Protein AF-A0A3L8DHF7-F1 (afdb_monomer_lite)

Foldseek 3Di:
DDDDDDDDDDDDDDDDDDDDDDDDDDDDDDDDPPPVVVQLLQWKWFQDPQRFTAIWGFPADDQFWTWTAHPPCLDPTDIDGLQGIWHFADDADLDDADAQAWWWFFDDPDPSDDTTTFIWGFHDDDDQWTWIWTPDDPDTDIDIGGSVRIGHDRPTGRDHPPSDDDDDDDDDPVPPPD

Sequence (178 aa):
MEKSRTIGAREIRSPELVQAPALQHACRKGGEPSHKSKMEDLTVEVCGENGAYYKAFVTDVYDDEVLVTFENDWQPESKFPFAQVRLPPKDGSKAEFQENQEIEVFSRSNEQEAWGWWKALIKMSKGGFQVVEYLGWEYTYTEIVASERLRAKNPNLPIDKNTFHKIEIEVPEELREL

pLDDT: mean 80.58, std 22.92, range [31.47, 98.31]

InterPro domains:
  IPR008395 Agenet-like domain [PF05641] (101-155)
  IPR040148 Fragile X messenger ribonucleoprotein 1 [PTHR10603] (39-177)
  IPR041560 FMR1, tudor domain [PF18336] (42-89)
  IPR041560 FMR1, tudor domain [PS51641] (42-88)
  IPR041560 FMR1, tudor domain [PS51641] (101-153)

Structure (mmCIF, N/CA/C/O backbone):
data_AF-A0A3L8DHF7-F1
#
_entry.id   AF-A0A3L8DHF7-F1
#
loop_
_atom_site.group_PDB
_atom_site.id
_atom_site.type_symbol
_atom_site.label_atom_id
_atom_site.label_alt_id
_atom_site.label_comp_id
_atom_site.label_asym_id
_atom_site.label_entity_id
_atom_site.label_seq_id
_atom_site.pdbx_PDB_ins_code
_atom_site.Cartn_x
_atom_site.Cartn_y
_atom_site.Cartn_z
_atom_site.occupancy
_atom_site.B_iso_or_equiv
_atom_site.auth_seq_id
_atom_site.auth_comp_id
_atom_site.auth_asym_id
_atom_site.auth_atom_id
_atom_site.pdbx_PDB_model_num
ATOM 1 N N . MET A 1 1 ? 80.208 -3.616 -6.608 1.00 43.22 1 MET A N 1
ATOM 2 C CA . MET A 1 1 ? 79.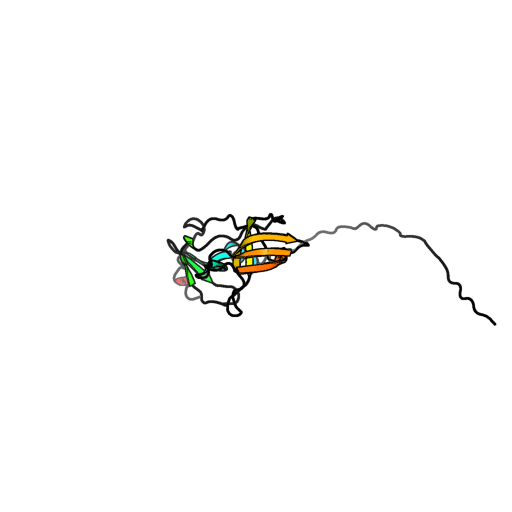053 -2.747 -6.293 1.00 43.22 1 MET A CA 1
ATOM 3 C C . MET A 1 1 ? 77.876 -3.282 -7.112 1.00 43.22 1 MET A C 1
ATOM 5 O O . MET A 1 1 ? 77.747 -2.911 -8.263 1.00 43.22 1 MET A O 1
ATOM 9 N N . GLU A 1 2 ? 77.234 -4.401 -6.757 1.00 31.47 2 GLU A N 1
ATOM 10 C CA . GLU A 1 2 ? 76.275 -4.615 -5.645 1.00 31.47 2 GLU A CA 1
ATOM 11 C C . GLU A 1 2 ? 75.106 -3.609 -5.722 1.00 31.47 2 GLU A C 1
ATOM 13 O O . GLU A 1 2 ? 75.354 -2.412 -5.683 1.00 31.47 2 GLU A O 1
ATOM 18 N N . LYS A 1 3 ? 73.824 -3.991 -5.848 1.00 39.00 3 LYS A N 1
ATOM 19 C CA . LYS A 1 3 ? 73.107 -5.087 -5.170 1.00 39.00 3 LYS A CA 1
ATOM 20 C C . LYS A 1 3 ? 71.949 -5.650 -6.022 1.00 39.00 3 LYS A C 1
ATOM 22 O O . LYS A 1 3 ? 71.061 -4.902 -6.416 1.00 39.00 3 LYS A O 1
ATOM 27 N N . SER A 1 4 ? 71.920 -6.973 -6.205 1.00 39.00 4 SER A N 1
ATOM 28 C CA . SER A 1 4 ? 70.694 -7.755 -6.451 1.00 39.00 4 SER A CA 1
ATOM 29 C C . SER A 1 4 ? 70.114 -8.176 -5.100 1.00 39.00 4 SER A C 1
ATOM 31 O O . SER A 1 4 ? 70.868 -8.578 -4.214 1.00 39.00 4 SER A O 1
ATOM 33 N N . ARG A 1 5 ? 68.793 -8.072 -4.918 1.00 42.12 5 ARG A N 1
ATOM 34 C CA . ARG A 1 5 ? 68.091 -8.555 -3.719 1.00 42.12 5 ARG A CA 1
ATOM 35 C C . ARG A 1 5 ? 67.304 -9.820 -4.052 1.00 42.12 5 ARG A C 1
ATOM 37 O O . ARG A 1 5 ? 66.362 -9.780 -4.833 1.00 42.12 5 ARG A O 1
ATOM 44 N N . THR A 1 6 ? 67.701 -10.905 -3.400 1.00 41.03 6 THR A N 1
ATOM 45 C CA . THR A 1 6 ? 67.020 -12.201 -3.305 1.00 41.03 6 THR A CA 1
ATOM 46 C C . THR A 1 6 ? 66.269 -12.269 -1.982 1.00 41.03 6 THR A C 1
ATOM 48 O O . THR A 1 6 ? 66.917 -12.054 -0.964 1.00 41.03 6 THR A O 1
ATOM 51 N N . ILE A 1 7 ? 64.981 -12.631 -1.975 1.00 42.41 7 ILE A N 1
ATOM 52 C CA . ILE A 1 7 ? 64.254 -13.301 -0.868 1.00 42.41 7 ILE A CA 1
ATOM 53 C C . ILE A 1 7 ? 63.001 -13.917 -1.531 1.00 42.41 7 ILE A C 1
ATOM 55 O O . ILE A 1 7 ? 62.314 -13.200 -2.244 1.00 42.41 7 ILE A O 1
ATOM 59 N N . GLY A 1 8 ? 62.614 -15.189 -1.459 1.00 34.03 8 GLY A N 1
ATOM 60 C CA . GLY A 1 8 ? 62.939 -16.311 -0.585 1.00 34.03 8 GLY A CA 1
ATOM 61 C C . GLY A 1 8 ? 61.610 -17.029 -0.311 1.00 34.03 8 GLY A C 1
ATOM 62 O O . GLY A 1 8 ? 60.833 -16.569 0.518 1.00 34.03 8 GLY A O 1
ATOM 63 N N . ALA A 1 9 ? 61.313 -18.094 -1.061 1.00 37.16 9 ALA A N 1
ATOM 64 C CA . ALA A 1 9 ? 60.113 -18.909 -0.884 1.00 37.16 9 ALA A CA 1
ATOM 65 C C . ALA A 1 9 ? 60.228 -19.770 0.382 1.00 37.16 9 ALA A C 1
ATOM 67 O O . ALA A 1 9 ? 61.270 -20.387 0.617 1.00 37.16 9 ALA A O 1
ATOM 68 N N . ARG A 1 10 ? 59.151 -19.859 1.169 1.00 36.19 10 ARG A N 1
ATOM 69 C CA . ARG A 1 10 ? 58.986 -20.932 2.152 1.00 36.19 10 ARG A CA 1
ATOM 70 C C . ARG A 1 10 ? 57.509 -21.248 2.358 1.00 36.19 10 ARG A C 1
ATOM 72 O O . ARG A 1 10 ? 56.739 -20.433 2.849 1.00 36.19 10 ARG A O 1
ATOM 79 N N . GLU A 1 11 ? 57.159 -22.449 1.936 1.00 36.19 11 GLU A N 1
ATOM 80 C CA . GLU A 1 11 ? 55.886 -23.117 2.153 1.00 36.19 11 GLU A CA 1
ATOM 81 C C . GLU A 1 11 ? 55.900 -23.841 3.517 1.00 36.19 11 GLU A C 1
ATOM 83 O O . GLU A 1 11 ? 56.975 -24.094 4.072 1.00 36.19 11 GLU A O 1
ATOM 88 N N . ILE A 1 12 ? 54.705 -24.253 3.961 1.00 31.52 12 ILE A N 1
ATOM 89 C CA . ILE A 1 12 ? 54.391 -25.485 4.714 1.00 31.52 12 ILE A CA 1
ATOM 90 C C . ILE A 1 12 ? 53.754 -25.310 6.122 1.00 31.52 12 ILE A C 1
ATOM 92 O O . ILE A 1 12 ? 54.384 -24.841 7.066 1.00 31.52 12 ILE A O 1
ATOM 96 N N . ARG A 1 13 ? 52.553 -25.924 6.212 1.00 32.66 13 ARG A N 1
ATOM 97 C CA . ARG A 1 13 ? 51.844 -26.614 7.326 1.00 32.66 13 ARG A CA 1
ATOM 98 C C . ARG A 1 13 ? 50.873 -25.860 8.249 1.00 32.66 13 ARG A C 1
ATOM 100 O O . ARG A 1 13 ? 51.257 -25.175 9.188 1.00 32.66 13 ARG A O 1
ATOM 107 N N . SER A 1 14 ? 49.595 -26.199 8.051 1.00 41.94 14 SER A N 1
ATOM 108 C CA . SER A 1 14 ? 48.547 -26.340 9.074 1.00 41.94 14 SER A CA 1
ATOM 109 C C . SER A 1 14 ? 48.916 -27.378 10.146 1.00 41.94 14 SER A C 1
ATOM 111 O O . SER A 1 14 ? 49.622 -28.343 9.832 1.00 41.94 14 SER A O 1
ATOM 113 N N . PRO A 1 15 ? 48.359 -27.249 11.364 1.00 38.88 15 PRO A N 1
ATOM 114 C CA . PRO A 1 15 ? 47.827 -28.433 12.044 1.00 38.88 15 PRO A CA 1
ATOM 115 C C . PRO A 1 15 ? 46.500 -28.215 12.811 1.00 38.88 15 PRO A C 1
ATOM 117 O O . PRO A 1 15 ? 46.275 -27.190 13.445 1.00 38.88 15 PRO A O 1
ATOM 120 N N . GLU A 1 16 ? 45.653 -29.241 12.687 1.00 34.69 16 GLU A N 1
ATOM 121 C CA . GLU A 1 16 ? 44.720 -29.880 13.638 1.00 34.69 16 GLU A CA 1
ATOM 122 C C . GLU A 1 16 ? 43.859 -29.095 14.654 1.00 34.69 16 GLU A C 1
ATOM 124 O O . GLU A 1 16 ? 44.313 -28.554 15.657 1.00 34.69 16 GLU A O 1
ATOM 129 N N . LEU A 1 17 ? 42.547 -29.200 14.405 1.00 36.47 17 LEU A N 1
ATOM 130 C CA . LEU A 1 17 ? 41.478 -29.716 15.277 1.00 36.47 17 LEU A CA 1
ATOM 131 C C . LEU A 1 17 ? 41.832 -30.007 16.755 1.00 36.47 17 LEU A C 1
ATOM 133 O O . LEU A 1 17 ? 42.556 -30.950 17.060 1.00 36.47 17 LEU A O 1
ATOM 137 N N . VAL A 1 18 ? 41.165 -29.307 17.679 1.00 37.84 18 VAL A N 1
ATOM 138 C CA . VAL A 1 18 ? 41.032 -29.730 19.083 1.00 37.84 18 VAL A CA 1
ATOM 139 C C . VAL A 1 18 ? 39.549 -29.731 19.463 1.00 37.84 18 VAL A C 1
ATOM 141 O O . VAL A 1 18 ? 38.850 -28.731 19.304 1.00 37.84 18 VAL A O 1
ATOM 144 N N . GLN A 1 19 ? 39.073 -30.892 19.919 1.00 33.19 19 GLN A N 1
ATOM 145 C CA . GLN A 1 19 ? 37.712 -31.147 20.395 1.00 33.19 19 GLN A CA 1
ATOM 146 C C . GLN A 1 19 ? 37.428 -30.493 21.760 1.00 33.19 19 GLN A C 1
ATOM 148 O O . GLN A 1 19 ? 38.315 -30.318 22.592 1.00 33.19 19 GLN A O 1
ATOM 153 N N . ALA A 1 20 ? 36.149 -30.185 21.979 1.00 34.19 20 ALA A N 1
ATOM 154 C CA . ALA A 1 20 ? 35.566 -29.648 23.208 1.00 34.19 20 ALA A CA 1
ATOM 155 C C . ALA A 1 20 ? 35.555 -30.642 24.389 1.00 34.19 20 ALA A C 1
ATOM 157 O O . ALA A 1 20 ? 35.602 -31.856 24.182 1.00 34.19 20 ALA A O 1
ATOM 158 N N . PRO A 1 21 ? 35.281 -30.140 25.607 1.00 33.38 21 PRO A N 1
ATOM 159 C CA . PRO A 1 21 ? 34.430 -30.845 26.555 1.00 33.38 21 PRO A CA 1
ATOM 160 C C . PRO A 1 21 ? 33.182 -30.032 26.930 1.00 33.38 21 PRO A C 1
ATOM 162 O O . PRO A 1 21 ? 33.216 -28.817 27.123 1.00 33.38 21 PRO A O 1
ATOM 165 N N . ALA A 1 22 ? 32.065 -30.747 27.046 1.00 40.28 22 ALA A N 1
ATOM 166 C CA . ALA A 1 22 ? 30.801 -30.258 27.573 1.00 40.28 22 ALA A CA 1
ATOM 167 C C . ALA A 1 22 ? 30.844 -30.160 29.105 1.00 40.28 22 ALA A C 1
ATOM 169 O O . ALA A 1 22 ? 31.311 -31.089 29.758 1.00 40.28 22 ALA A O 1
ATOM 170 N N . LEU A 1 23 ? 30.250 -29.105 29.672 1.00 37.75 23 LEU A N 1
ATOM 171 C CA . LEU A 1 23 ? 29.698 -29.121 31.029 1.00 37.75 23 LEU A CA 1
ATOM 172 C C . LEU A 1 23 ? 28.399 -28.305 31.064 1.00 37.75 23 LEU A C 1
ATOM 174 O O . LEU A 1 23 ? 28.372 -27.109 30.785 1.00 37.75 23 LEU A O 1
ATOM 178 N N . GLN A 1 24 ? 27.314 -29.012 31.376 1.00 38.75 24 GLN A N 1
ATOM 179 C CA . GLN A 1 24 ? 25.986 -28.489 31.678 1.00 38.75 24 GLN A CA 1
ATOM 180 C C . GLN A 1 24 ? 25.929 -27.961 33.119 1.00 38.75 24 GLN A C 1
ATOM 182 O O . GLN A 1 24 ? 26.544 -28.562 33.999 1.00 38.75 24 GLN A O 1
ATOM 187 N N . HIS A 1 25 ? 25.136 -26.904 33.330 1.00 36.81 25 HIS A N 1
ATOM 188 C CA . HIS A 1 25 ? 24.109 -26.676 34.375 1.00 36.81 25 HIS A CA 1
ATOM 189 C C . HIS A 1 25 ? 23.948 -25.151 34.544 1.00 36.81 25 HIS A C 1
ATOM 191 O O . HIS A 1 25 ? 24.845 -24.464 35.007 1.00 36.81 25 HIS A O 1
ATOM 197 N N . ALA A 1 26 ? 22.933 -24.552 33.919 1.00 38.19 26 ALA A N 1
ATOM 198 C CA . ALA A 1 26 ? 21.583 -24.353 34.460 1.00 38.19 26 ALA A CA 1
ATOM 199 C C . ALA A 1 26 ? 21.463 -23.080 35.319 1.00 38.19 26 ALA A C 1
ATOM 201 O O . ALA A 1 26 ? 21.865 -23.072 36.473 1.00 38.19 26 ALA A O 1
ATOM 202 N N . CYS A 1 27 ? 20.798 -22.051 34.781 1.00 34.59 27 CYS A N 1
ATOM 203 C CA . CYS A 1 27 ? 19.647 -21.437 35.448 1.00 34.59 27 CYS A CA 1
ATOM 204 C C . CYS A 1 27 ? 18.853 -20.577 34.448 1.00 34.59 27 CYS A C 1
ATOM 206 O O . CYS A 1 27 ? 19.392 -19.668 33.823 1.00 34.59 27 CYS A O 1
ATOM 208 N N . ARG A 1 28 ? 17.562 -20.892 34.280 1.00 48.41 28 ARG A N 1
ATOM 209 C CA . ARG A 1 28 ? 16.570 -20.053 33.586 1.00 48.41 28 ARG A CA 1
ATOM 210 C C . ARG A 1 28 ? 16.413 -18.729 34.337 1.00 48.41 28 ARG A C 1
ATOM 212 O O . ARG A 1 28 ? 16.387 -18.782 35.559 1.00 48.41 28 ARG A O 1
ATOM 219 N N . LYS A 1 29 ? 16.123 -17.626 33.637 1.00 38.53 29 LYS A N 1
ATOM 220 C CA . LYS A 1 29 ? 14.887 -16.816 33.774 1.00 38.53 29 LYS A CA 1
ATOM 221 C C . LYS A 1 29 ? 14.886 -15.677 32.742 1.00 38.53 29 LYS A C 1
ATOM 223 O O . LYS A 1 29 ? 15.917 -15.063 32.519 1.00 38.53 29 LYS A O 1
ATOM 228 N N . GLY A 1 30 ? 13.707 -15.396 32.181 1.00 33.69 30 GLY A N 1
ATOM 229 C CA . GLY A 1 30 ? 13.422 -14.166 31.436 1.00 33.69 30 GLY A CA 1
ATOM 230 C C . GLY A 1 30 ? 13.359 -14.327 29.921 1.00 33.69 30 GLY A C 1
ATOM 231 O O . GLY A 1 30 ? 14.175 -13.756 29.213 1.00 33.69 30 GLY A O 1
ATOM 232 N N . GLY A 1 31 ? 12.389 -15.089 29.411 1.00 40.12 31 GLY A N 1
ATOM 233 C CA . GLY A 1 31 ? 11.904 -14.820 28.060 1.00 40.12 31 GLY A CA 1
ATOM 234 C C . GLY A 1 31 ? 11.018 -13.583 28.137 1.00 40.12 31 GLY A C 1
ATOM 235 O O . GLY A 1 31 ? 9.897 -13.682 28.630 1.00 40.12 31 GLY A O 1
ATOM 236 N N . GLU A 1 32 ? 11.524 -12.427 27.716 1.00 39.38 32 GLU A N 1
ATOM 237 C CA . GLU A 1 32 ? 10.642 -11.325 27.336 1.00 39.38 32 GLU A CA 1
ATOM 238 C C . GLU A 1 32 ? 9.784 -11.809 26.157 1.00 39.38 32 GLU A C 1
ATOM 240 O O . GLU A 1 32 ? 10.331 -12.363 25.194 1.00 39.38 32 GLU A O 1
ATOM 245 N N . PRO A 1 33 ? 8.450 -11.640 26.186 1.00 44.00 33 PRO A N 1
ATOM 246 C CA . PRO A 1 33 ? 7.675 -11.769 24.972 1.00 44.00 33 PRO A CA 1
ATOM 247 C C . PRO A 1 33 ? 8.126 -10.634 24.056 1.00 44.00 33 PRO A C 1
ATOM 249 O O . PRO A 1 33 ? 7.902 -9.459 24.336 1.00 44.00 33 PRO A O 1
ATOM 252 N N . SER A 1 34 ? 8.816 -11.001 22.983 1.00 43.81 34 SER A N 1
ATOM 253 C CA . SER A 1 34 ? 9.251 -10.097 21.927 1.00 43.81 34 SER A CA 1
ATOM 254 C C . SER A 1 34 ? 8.061 -9.265 21.433 1.00 43.81 34 SER A C 1
ATOM 256 O O . SER A 1 34 ? 7.226 -9.761 20.675 1.00 43.81 34 SER A O 1
ATOM 258 N N . HIS A 1 35 ? 7.989 -7.993 21.839 1.00 43.69 35 HIS A N 1
ATOM 259 C CA . HIS A 1 35 ? 7.010 -7.019 21.337 1.00 43.69 35 HIS A CA 1
ATOM 260 C C . HIS A 1 35 ? 7.053 -6.874 19.801 1.00 43.69 35 HIS A C 1
ATOM 262 O O . HIS A 1 35 ? 6.080 -6.410 19.216 1.00 43.69 35 HIS A O 1
ATOM 268 N N . LYS A 1 36 ? 8.131 -7.329 19.138 1.00 42.81 36 LYS A N 1
ATOM 269 C CA . LYS A 1 36 ? 8.218 -7.410 17.671 1.00 42.81 36 LYS A CA 1
ATOM 270 C C . LYS A 1 36 ? 7.231 -8.410 17.061 1.00 42.81 36 LYS A C 1
ATOM 272 O O . LYS A 1 36 ? 6.654 -8.105 16.029 1.00 42.81 36 LYS A O 1
ATOM 277 N N . SER A 1 37 ? 6.983 -9.548 17.717 1.00 50.72 37 SER A N 1
ATOM 278 C CA . SER A 1 37 ? 6.121 -10.607 17.155 1.00 50.72 37 SER A CA 1
ATOM 279 C C . SER A 1 37 ? 4.653 -10.188 17.016 1.00 50.72 37 SER A C 1
ATOM 281 O O . SER A 1 37 ? 4.004 -10.555 16.049 1.00 50.72 37 SER A O 1
ATOM 283 N N . LYS A 1 38 ? 4.137 -9.354 17.931 1.00 53.56 38 LYS A N 1
ATOM 284 C CA . LYS A 1 38 ? 2.726 -8.929 17.906 1.00 53.56 38 LYS A CA 1
ATOM 285 C C . LYS A 1 38 ? 2.401 -7.888 16.831 1.00 53.56 38 LYS A C 1
ATOM 287 O O . LYS A 1 38 ? 1.268 -7.843 16.374 1.00 53.56 38 LYS A O 1
ATOM 292 N N . MET A 1 39 ? 3.355 -7.030 16.464 1.00 60.66 39 MET A N 1
ATOM 293 C CA . MET A 1 39 ? 3.125 -5.989 15.448 1.00 60.66 39 MET A CA 1
ATOM 294 C C . MET A 1 39 ? 3.222 -6.534 14.021 1.00 60.66 39 MET A C 1
ATOM 296 O O . MET A 1 39 ? 2.531 -6.048 13.128 1.00 60.66 39 MET A O 1
ATOM 300 N N . GLU A 1 40 ? 4.051 -7.557 13.802 1.00 67.50 40 GLU A N 1
ATOM 301 C CA . GLU A 1 40 ? 4.143 -8.236 12.504 1.00 67.50 40 GLU A CA 1
ATOM 302 C C . GLU A 1 40 ? 2.808 -8.912 12.144 1.00 67.50 40 GLU A C 1
ATOM 304 O O . GLU A 1 40 ? 2.336 -8.758 11.019 1.00 67.50 40 GLU A O 1
ATOM 309 N N . ASP A 1 41 ? 2.138 -9.530 13.123 1.00 78.44 41 ASP A N 1
ATOM 310 C CA . ASP A 1 41 ? 0.834 -10.191 12.949 1.00 78.44 41 ASP A CA 1
ATOM 311 C C . ASP A 1 41 ? -0.326 -9.227 12.617 1.00 78.44 41 ASP A C 1
ATOM 313 O O . ASP A 1 41 ? -1.358 -9.657 12.102 1.00 78.44 41 ASP A O 1
ATOM 317 N N . LEU A 1 42 ? -0.169 -7.925 12.885 1.00 92.31 42 LEU A N 1
ATOM 318 C CA . LEU A 1 42 ? -1.178 -6.884 12.619 1.00 92.31 42 LEU A CA 1
ATOM 319 C C . LEU A 1 42 ? -0.798 -5.962 11.451 1.00 92.31 42 LEU A C 1
ATOM 321 O O . LEU A 1 42 ? -1.447 -4.937 11.227 1.00 92.31 42 LEU A O 1
ATOM 325 N N . THR A 1 43 ? 0.257 -6.303 10.709 1.00 95.62 43 THR A N 1
ATOM 326 C CA . THR A 1 43 ? 0.688 -5.526 9.545 1.00 95.62 43 THR A CA 1
ATOM 327 C C . THR A 1 43 ? -0.264 -5.749 8.371 1.00 95.62 43 THR A C 1
ATOM 329 O O . THR A 1 43 ? -0.546 -6.883 7.979 1.00 95.62 43 THR A O 1
ATOM 332 N N . VAL A 1 44 ? -0.708 -4.655 7.759 1.00 97.44 44 VAL A N 1
ATOM 333 C CA . VAL A 1 44 ? -1.571 -4.642 6.574 1.00 97.44 44 VAL A CA 1
ATOM 334 C C . VAL A 1 44 ? -1.029 -3.691 5.510 1.00 97.44 44 VAL A C 1
ATOM 336 O O . VAL A 1 44 ? -0.158 -2.857 5.759 1.00 97.44 44 VAL A O 1
ATOM 339 N N . GLU A 1 45 ? -1.556 -3.825 4.301 1.00 98.06 45 GLU A N 1
ATOM 340 C CA . GLU A 1 45 ? -1.369 -2.886 3.205 1.00 98.06 45 GLU A CA 1
ATOM 341 C C . GLU A 1 45 ? -2.697 -2.215 2.867 1.00 98.06 45 GLU A C 1
ATOM 343 O O . GLU A 1 45 ? -3.689 -2.895 2.597 1.00 98.06 45 GLU A O 1
ATOM 348 N N . VAL A 1 46 ? -2.703 -0.887 2.840 1.00 97.94 46 VAL A N 1
ATOM 349 C CA . VAL A 1 46 ? -3.904 -0.075 2.642 1.00 97.94 46 VAL A CA 1
ATOM 350 C C . VAL A 1 46 ? -3.819 0.683 1.328 1.00 97.94 46 VAL A C 1
ATOM 352 O O . VAL A 1 46 ? -2.826 1.359 1.068 1.00 97.94 46 VAL A O 1
ATOM 355 N N . CYS A 1 47 ? -4.853 0.570 0.498 1.00 97.25 47 CYS A N 1
ATOM 356 C CA . CYS A 1 47 ? -4.966 1.296 -0.761 1.00 97.25 47 CYS A CA 1
ATOM 357 C C . CYS A 1 47 ? -5.340 2.758 -0.493 1.00 97.25 47 CYS A C 1
ATOM 359 O O . CYS A 1 47 ? -6.472 3.044 -0.107 1.00 97.25 47 CYS A O 1
ATOM 361 N N . GLY A 1 48 ? -4.406 3.678 -0.728 1.00 93.88 48 GLY A N 1
ATOM 362 C CA . GLY A 1 48 ? -4.688 5.109 -0.695 1.00 93.88 48 GLY A CA 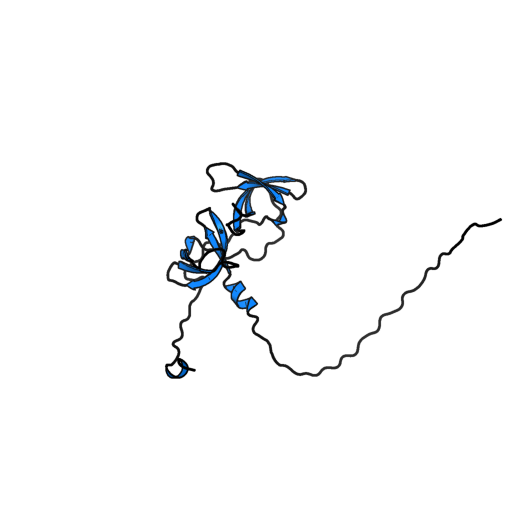1
ATOM 363 C C . GLY A 1 48 ? -5.512 5.572 -1.897 1.00 93.88 48 GLY A C 1
ATOM 364 O O . GLY A 1 48 ? -5.677 4.851 -2.885 1.00 93.88 48 GLY A O 1
ATOM 365 N N . GLU A 1 49 ? -5.986 6.816 -1.837 1.00 91.38 49 GLU A N 1
ATOM 366 C CA . GLU A 1 49 ? -6.772 7.450 -2.909 1.00 91.38 49 GLU A CA 1
ATOM 367 C C . GLU A 1 49 ? -6.008 7.534 -4.239 1.00 91.38 49 GLU A C 1
ATOM 369 O O . GLU A 1 49 ? -6.603 7.469 -5.311 1.00 91.38 49 GLU A O 1
ATOM 374 N N . ASN A 1 50 ? -4.676 7.622 -4.174 1.00 90.88 50 ASN A N 1
ATOM 375 C CA . ASN A 1 50 ? -3.795 7.649 -5.339 1.00 90.88 50 ASN A CA 1
ATOM 376 C C . ASN A 1 50 ? -3.515 6.254 -5.943 1.00 90.88 50 ASN A C 1
ATOM 378 O O . ASN A 1 50 ? -2.776 6.140 -6.920 1.00 90.88 50 ASN A O 1
ATOM 382 N N . GLY A 1 51 ? -4.095 5.191 -5.375 1.00 92.81 51 GLY A N 1
ATOM 383 C CA . GLY A 1 51 ? -3.971 3.812 -5.855 1.00 92.81 51 GLY A CA 1
ATOM 384 C C . GLY A 1 51 ? -2.717 3.066 -5.387 1.00 92.81 51 GLY A C 1
ATOM 385 O O . GLY A 1 51 ? -2.553 1.891 -5.729 1.00 92.81 51 GLY A O 1
ATOM 386 N N . ALA A 1 52 ? -1.844 3.709 -4.608 1.00 95.50 52 ALA A N 1
ATOM 387 C CA . ALA A 1 52 ? -0.703 3.056 -3.981 1.00 95.50 52 ALA A CA 1
ATOM 388 C C . ALA A 1 52 ? -1.124 2.294 -2.721 1.00 95.50 52 ALA A C 1
ATOM 390 O O . ALA A 1 52 ? -2.027 2.712 -1.995 1.00 95.50 52 ALA A O 1
ATOM 391 N N . TYR A 1 53 ? -0.438 1.188 -2.439 1.00 97.44 53 TYR A N 1
ATOM 392 C CA . TYR A 1 53 ? -0.627 0.428 -1.208 1.00 97.44 53 TYR A CA 1
ATOM 393 C C . TYR A 1 53 ? 0.450 0.789 -0.185 1.00 97.44 53 TYR A C 1
ATOM 395 O O . TYR A 1 53 ? 1.639 0.566 -0.429 1.00 97.44 53 TYR A O 1
ATOM 403 N N . TYR A 1 54 ? 0.034 1.302 0.968 1.00 97.25 54 TYR A N 1
ATOM 404 C CA . TYR A 1 54 ? 0.920 1.710 2.056 1.00 97.25 54 TYR A CA 1
ATOM 405 C C . TYR A 1 54 ? 0.921 0.691 3.179 1.00 97.25 54 TYR A C 1
ATOM 407 O O . TYR A 1 54 ? -0.120 0.132 3.522 1.00 97.25 54 TYR A O 1
ATOM 415 N N . LYS A 1 55 ? 2.092 0.473 3.776 1.00 96.94 55 LYS A N 1
ATOM 416 C CA . LYS A 1 55 ? 2.210 -0.335 4.985 1.00 96.94 55 LYS A CA 1
ATOM 417 C C . LYS A 1 55 ? 1.561 0.401 6.158 1.00 96.94 55 LYS A C 1
ATOM 419 O O . LYS A 1 55 ? 1.849 1.576 6.385 1.00 96.94 55 LYS A O 1
ATOM 424 N N . ALA A 1 56 ? 0.722 -0.308 6.900 1.00 97.31 56 ALA A N 1
ATOM 425 C CA . ALA A 1 56 ? 0.053 0.192 8.092 1.00 97.31 56 ALA A CA 1
ATOM 426 C C . ALA A 1 56 ? -0.104 -0.929 9.132 1.00 97.31 56 ALA A C 1
ATOM 428 O O . ALA A 1 56 ? 0.111 -2.107 8.828 1.00 97.31 56 ALA A O 1
ATOM 429 N N . PHE A 1 57 ? -0.485 -0.566 10.354 1.00 96.94 57 PHE A N 1
ATOM 430 C CA . PHE A 1 57 ? -0.730 -1.503 11.451 1.00 96.94 57 PHE A CA 1
ATOM 431 C C . PHE A 1 57 ? -2.149 -1.334 11.968 1.00 96.94 57 PHE A C 1
ATOM 433 O O . PHE A 1 57 ? -2.567 -0.213 12.253 1.00 96.94 57 PHE A O 1
ATOM 440 N N . VAL A 1 58 ? -2.880 -2.439 12.102 1.00 96.88 58 VAL A N 1
ATOM 441 C CA . VAL A 1 58 ? -4.243 -2.420 12.645 1.00 96.88 58 VAL A CA 1
ATOM 442 C C . VAL A 1 58 ? -4.203 -2.110 14.141 1.00 96.88 58 VAL A C 1
ATOM 444 O O . VAL A 1 58 ? -3.528 -2.806 14.901 1.00 96.88 58 VAL A O 1
ATOM 447 N N . THR A 1 59 ? -4.941 -1.084 14.560 1.00 95.38 59 THR A N 1
ATOM 448 C CA . THR A 1 59 ? -5.083 -0.674 15.968 1.00 95.38 59 THR A CA 1
ATOM 449 C C . THR A 1 59 ? -6.459 -0.993 16.544 1.00 95.38 59 THR A C 1
ATOM 451 O O . THR A 1 59 ? -6.563 -1.265 17.739 1.00 95.38 59 THR A O 1
ATOM 454 N N . ASP A 1 60 ? -7.501 -1.033 15.711 1.00 95.25 60 ASP A N 1
ATOM 455 C CA . ASP A 1 60 ? -8.857 -1.428 16.104 1.00 95.25 60 ASP A CA 1
ATOM 456 C C . ASP A 1 60 ? -9.617 -2.052 14.921 1.00 95.25 60 ASP A C 1
ATOM 458 O O . ASP A 1 60 ? -9.264 -1.852 13.755 1.00 95.25 60 ASP A O 1
ATOM 462 N N . VAL A 1 61 ? -10.665 -2.819 15.218 1.00 95.25 61 VAL A N 1
ATOM 463 C CA . VAL A 1 61 ? -11.477 -3.546 14.228 1.00 95.25 61 VAL A CA 1
ATOM 464 C C . VAL A 1 61 ? -12.954 -3.252 14.468 1.00 95.25 61 VAL A C 1
ATOM 466 O O . VAL A 1 61 ? -13.429 -3.342 15.602 1.00 95.25 61 VAL A O 1
ATOM 469 N N . TYR A 1 62 ? -13.673 -2.936 13.393 1.00 94.19 62 TYR A N 1
ATOM 470 C CA . TYR A 1 62 ? -15.117 -2.696 13.369 1.00 94.19 62 TYR A CA 1
ATOM 471 C C . TYR A 1 62 ? -15.823 -3.732 12.477 1.00 94.19 62 TYR A C 1
ATOM 473 O O . TYR A 1 62 ? -15.212 -4.711 12.047 1.00 94.19 62 TYR A O 1
ATOM 481 N N . ASP A 1 63 ? -17.116 -3.537 12.209 1.00 92.06 63 ASP A N 1
ATOM 482 C CA . ASP A 1 63 ? -17.935 -4.505 11.467 1.00 92.06 63 ASP A CA 1
ATOM 483 C C . ASP A 1 63 ? -17.501 -4.677 9.996 1.00 92.06 63 ASP A C 1
ATOM 485 O O . ASP A 1 63 ? -17.512 -5.798 9.478 1.00 92.06 63 ASP A O 1
ATOM 489 N N . ASP A 1 64 ? -17.116 -3.587 9.324 1.00 94.94 64 ASP A N 1
ATOM 490 C CA . ASP A 1 64 ? -16.719 -3.540 7.907 1.00 94.94 64 ASP A CA 1
ATOM 491 C C . ASP A 1 64 ? -15.457 -2.695 7.626 1.00 94.94 64 ASP A C 1
ATOM 493 O O . ASP A 1 64 ? -15.035 -2.550 6.472 1.00 94.94 64 ASP A O 1
ATOM 497 N N . GLU A 1 65 ? -14.821 -2.181 8.681 1.00 97.31 65 GLU A N 1
ATOM 498 C CA . GLU A 1 65 ? -13.649 -1.306 8.622 1.00 97.31 65 GLU A CA 1
ATOM 499 C C . GLU A 1 65 ? -12.593 -1.693 9.666 1.00 97.31 65 GLU A C 1
ATOM 501 O O . GLU A 1 65 ? -12.888 -2.290 10.703 1.00 97.31 65 GLU A O 1
ATOM 506 N N . VAL A 1 66 ? -11.348 -1.287 9.424 1.00 97.69 66 VAL A N 1
ATOM 507 C CA . VAL A 1 66 ? -10.263 -1.308 10.416 1.00 97.69 66 VAL A CA 1
ATOM 508 C C . VAL A 1 66 ? -9.740 0.101 10.669 1.00 97.69 66 VAL A C 1
ATOM 510 O O . VAL A 1 66 ? -9.698 0.928 9.757 1.00 97.69 66 VAL A O 1
ATOM 513 N N . LEU A 1 67 ? -9.314 0.365 11.903 1.00 97.69 67 LEU A N 1
ATOM 514 C CA . LEU A 1 67 ? -8.495 1.525 12.245 1.00 97.69 67 LEU A CA 1
ATOM 515 C C . LEU A 1 67 ? -7.026 1.154 12.063 1.00 97.69 67 LEU A C 1
ATOM 517 O O . LEU A 1 67 ? -6.604 0.087 12.519 1.00 97.69 67 LEU A O 1
ATOM 521 N N . VAL A 1 68 ? -6.255 2.014 11.397 1.00 97.81 68 VAL A N 1
ATOM 522 C CA . VAL A 1 68 ? -4.831 1.767 11.163 1.00 97.81 68 VAL A CA 1
ATOM 523 C C . VAL A 1 68 ? -3.967 2.976 11.486 1.00 97.81 68 VAL A C 1
ATOM 525 O O . VAL A 1 68 ? -4.349 4.117 11.220 1.00 97.81 68 VAL A O 1
ATOM 528 N N . THR A 1 69 ? -2.760 2.706 11.978 1.00 97.06 69 THR A N 1
ATOM 529 C CA . TH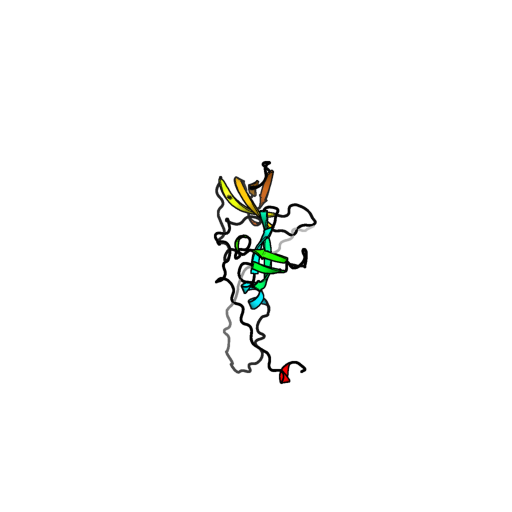R A 1 69 ? -1.670 3.684 12.105 1.00 97.06 69 THR A CA 1
ATOM 530 C C . THR A 1 69 ? -0.586 3.426 11.066 1.00 97.06 69 THR A C 1
ATOM 532 O O . THR A 1 69 ? -0.425 2.309 10.566 1.00 97.06 69 THR A O 1
ATOM 535 N N . PHE A 1 70 ? 0.173 4.468 10.731 1.00 95.69 70 PHE A N 1
ATOM 536 C CA . PHE A 1 70 ? 1.207 4.416 9.704 1.00 95.69 70 PHE A CA 1
ATOM 537 C C . PHE A 1 70 ? 2.617 4.535 10.293 1.00 95.69 70 PHE A C 1
ATOM 539 O O . PHE A 1 70 ? 2.825 5.133 11.344 1.00 95.69 70 PHE A O 1
ATOM 546 N N . GLU A 1 71 ? 3.618 3.992 9.593 1.00 91.00 71 GLU A N 1
ATOM 547 C CA . GLU A 1 71 ? 5.014 4.082 10.036 1.00 91.00 71 GLU A CA 1
ATOM 548 C C . GLU A 1 71 ? 5.494 5.537 10.146 1.00 91.00 71 GLU A C 1
ATOM 550 O O . GLU A 1 71 ? 5.386 6.314 9.199 1.00 91.00 71 GLU A O 1
ATOM 555 N N . ASN A 1 72 ? 6.103 5.883 11.283 1.00 90.00 72 ASN A N 1
ATOM 556 C CA . ASN A 1 72 ? 6.600 7.233 11.583 1.00 90.00 72 ASN A CA 1
ATOM 557 C C . ASN A 1 72 ? 5.517 8.325 11.567 1.00 90.00 72 ASN A C 1
ATOM 559 O O . ASN A 1 72 ? 5.858 9.494 11.394 1.00 90.00 72 ASN A O 1
ATOM 563 N N . ASP A 1 73 ? 4.239 7.951 11.699 1.00 92.06 73 ASP A N 1
ATOM 564 C CA . ASP A 1 73 ? 3.108 8.881 11.748 1.00 92.06 73 ASP A CA 1
ATOM 565 C C . ASP A 1 73 ? 3.073 9.858 10.555 1.00 92.06 73 ASP A C 1
ATOM 567 O O . ASP A 1 73 ? 2.666 11.013 10.683 1.00 92.06 73 ASP A O 1
ATOM 571 N N . TRP A 1 74 ? 3.516 9.406 9.368 1.00 92.62 74 TRP A N 1
ATOM 572 C CA . TRP A 1 74 ? 3.539 10.242 8.155 1.00 92.62 74 TRP A CA 1
ATOM 573 C C . TRP A 1 74 ? 2.133 10.691 7.724 1.00 92.62 74 TRP A C 1
ATOM 575 O O . TRP A 1 74 ? 1.984 11.697 7.029 1.00 92.62 74 TRP A O 1
ATOM 585 N N . GLN A 1 75 ? 1.111 9.957 8.172 1.00 93.38 75 GLN A N 1
ATOM 586 C CA . GLN A 1 75 ? -0.299 10.314 8.110 1.00 93.38 75 GLN A CA 1
ATOM 587 C C . GLN A 1 75 ? -0.989 10.023 9.451 1.00 93.38 75 GLN A C 1
ATOM 589 O O . GLN A 1 75 ? -0.554 9.124 10.177 1.00 93.38 75 GLN A O 1
ATOM 594 N N . PRO A 1 76 ? -2.080 10.746 9.772 1.00 96.06 76 PRO A N 1
ATOM 595 C CA . PRO A 1 76 ? -2.893 10.463 10.949 1.00 96.06 76 PRO A CA 1
ATOM 596 C C . PRO A 1 76 ? -3.491 9.053 10.922 1.00 96.06 76 PRO A C 1
ATOM 598 O O . PRO A 1 76 ? -3.804 8.514 9.857 1.00 96.06 76 PRO A O 1
ATOM 601 N N . GLU A 1 77 ? -3.739 8.501 12.110 1.00 97.06 77 GLU A N 1
ATOM 602 C CA . GLU A 1 77 ? -4.553 7.296 12.269 1.00 97.06 77 GLU A CA 1
ATOM 603 C C . GLU A 1 77 ? -5.908 7.474 11.571 1.00 97.06 77 GLU A C 1
ATOM 605 O O . GLU A 1 77 ? -6.564 8.509 11.713 1.00 97.06 77 GLU A O 1
ATOM 610 N N . SER A 1 78 ? -6.303 6.486 10.771 1.00 97.88 78 SER A N 1
ATOM 611 C CA . SER A 1 78 ? -7.452 6.603 9.871 1.00 97.88 78 SER A CA 1
ATOM 612 C C . SER A 1 78 ? -8.191 5.276 9.738 1.00 97.88 78 SER A C 1
ATOM 614 O O . SER A 1 78 ? -7.603 4.203 9.886 1.00 97.88 78 SER A O 1
ATOM 616 N N . LYS A 1 79 ? -9.496 5.348 9.456 1.00 97.94 79 LYS A N 1
ATOM 617 C CA . LYS A 1 79 ? -10.326 4.171 9.179 1.00 97.94 79 LYS A CA 1
ATOM 618 C C . LYS A 1 79 ? -10.305 3.832 7.699 1.00 97.94 79 LYS A C 1
ATOM 620 O O . LYS A 1 79 ? -10.377 4.731 6.865 1.00 97.94 79 LYS A O 1
ATOM 625 N N . PHE A 1 80 ? -10.265 2.540 7.396 1.00 98.25 80 PHE A N 1
ATOM 626 C CA . PHE A 1 80 ? -10.379 2.034 6.036 1.00 98.25 80 PHE A CA 1
ATOM 627 C C . PHE A 1 80 ? -11.374 0.875 5.959 1.00 98.25 80 PHE A C 1
ATOM 629 O O . PHE A 1 80 ? -11.311 -0.034 6.793 1.00 98.25 80 PHE A O 1
ATOM 636 N N . PRO A 1 81 ? -12.242 0.848 4.932 1.00 98.06 81 PRO A N 1
ATOM 637 C CA . PRO A 1 81 ? -13.088 -0.299 4.658 1.00 98.06 81 PRO A CA 1
ATOM 638 C C . PRO A 1 81 ? -12.239 -1.514 4.308 1.00 98.06 81 PRO A C 1
ATOM 640 O O . PRO A 1 81 ? -11.218 -1.403 3.625 1.00 98.06 81 PRO A O 1
ATOM 643 N N . PHE A 1 82 ? -12.705 -2.699 4.694 1.00 97.88 82 PHE A N 1
ATOM 644 C CA . PHE A 1 82 ? -12.017 -3.961 4.412 1.00 97.88 82 PHE A CA 1
ATOM 645 C C . PHE A 1 82 ? -11.643 -4.132 2.932 1.00 97.88 82 PHE A C 1
ATOM 647 O O . PHE A 1 82 ? -10.567 -4.629 2.618 1.00 97.88 82 PHE A O 1
ATOM 654 N N . ALA A 1 83 ? -12.478 -3.633 2.013 1.00 97.44 83 ALA A N 1
ATOM 655 C CA . ALA A 1 83 ? -12.230 -3.672 0.571 1.00 97.44 83 ALA A CA 1
ATOM 656 C C . ALA A 1 83 ? -10.946 -2.938 0.123 1.00 97.44 83 ALA A C 1
ATOM 658 O O . ALA A 1 83 ? -10.415 -3.238 -0.948 1.00 97.44 83 ALA A O 1
ATOM 659 N N . GLN A 1 84 ? -10.450 -1.984 0.917 1.00 98.00 84 GLN A N 1
ATOM 660 C CA . GLN A 1 84 ? -9.228 -1.218 0.647 1.00 98.00 84 GLN A CA 1
ATOM 661 C C . GLN A 1 84 ? -8.001 -1.757 1.388 1.00 98.00 84 GLN A C 1
ATOM 663 O O . GLN A 1 84 ? -6.897 -1.262 1.166 1.00 98.00 84 GLN A O 1
ATOM 668 N N . VAL A 1 85 ? -8.161 -2.770 2.237 1.00 98.31 85 VAL A N 1
ATOM 669 C CA . VAL A 1 85 ? -7.090 -3.294 3.085 1.00 98.31 85 VAL A CA 1
ATOM 670 C C . VAL A 1 85 ? -6.802 -4.738 2.705 1.00 98.31 85 VAL A C 1
ATOM 672 O O . VAL A 1 85 ? -7.717 -5.524 2.501 1.00 98.31 85 VAL A O 1
ATOM 675 N N . ARG A 1 86 ? -5.529 -5.117 2.604 1.00 97.94 86 ARG A N 1
ATOM 676 C CA . ARG A 1 86 ? -5.100 -6.498 2.336 1.00 97.94 86 ARG A CA 1
ATOM 677 C C . ARG A 1 86 ? -3.915 -6.876 3.212 1.00 97.94 86 ARG A C 1
ATOM 679 O O . ARG A 1 86 ? -3.188 -6.012 3.695 1.00 97.94 86 ARG A O 1
ATOM 686 N N . LEU A 1 87 ? -3.675 -8.171 3.376 1.00 97.06 87 LEU A N 1
ATOM 687 C CA . LEU A 1 87 ? -2.465 -8.646 4.047 1.00 97.06 87 LEU A CA 1
ATOM 688 C C . LEU A 1 87 ? -1.227 -8.448 3.147 1.00 97.06 87 LEU A C 1
ATOM 690 O O . LEU A 1 87 ? -1.341 -8.561 1.916 1.00 97.06 87 LEU A O 1
ATOM 694 N N . PRO A 1 88 ? -0.035 -8.192 3.716 1.00 95.31 88 PRO A N 1
ATOM 695 C CA . PRO A 1 88 ? 1.210 -8.195 2.954 1.00 95.31 88 PRO A C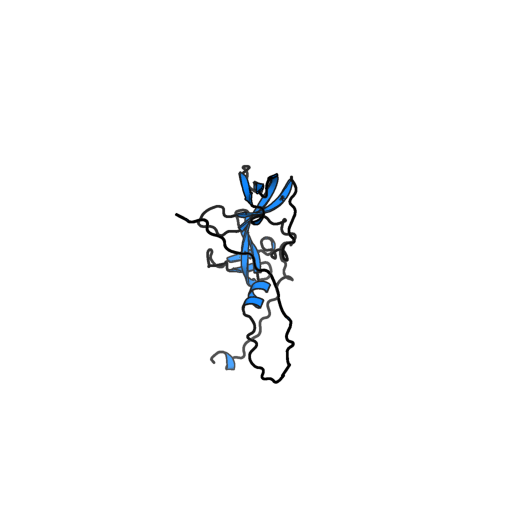A 1
ATOM 696 C C . PRO A 1 88 ? 1.482 -9.591 2.362 1.00 95.31 88 PRO A C 1
ATOM 698 O O . PRO A 1 88 ? 1.040 -10.604 2.919 1.00 95.31 88 PRO A O 1
ATOM 701 N N . PRO A 1 89 ? 2.187 -9.689 1.222 1.00 92.44 89 PRO A N 1
ATOM 702 C CA . PRO A 1 89 ? 2.536 -10.985 0.653 1.00 92.44 89 PRO A CA 1
ATOM 703 C C . PRO A 1 89 ? 3.455 -11.743 1.622 1.00 92.44 89 PRO A C 1
ATOM 705 O O . PRO A 1 89 ? 4.370 -11.157 2.198 1.00 92.44 89 PRO A O 1
ATOM 708 N N . LYS A 1 90 ? 3.235 -13.051 1.792 1.00 86.06 90 LYS A N 1
ATOM 709 C CA . LYS A 1 90 ? 4.176 -13.907 2.537 1.00 86.06 90 LYS A CA 1
ATOM 710 C C . LYS A 1 90 ? 5.507 -13.929 1.779 1.00 86.06 90 LYS A C 1
ATOM 712 O O . LYS A 1 90 ? 5.465 -14.025 0.554 1.00 86.06 90 LYS A O 1
ATOM 717 N N . ASP A 1 91 ? 6.623 -13.796 2.504 1.00 70.62 91 ASP A N 1
ATOM 718 C CA . ASP A 1 91 ? 7.983 -13.544 1.998 1.00 70.62 91 ASP A CA 1
ATOM 719 C C . ASP A 1 91 ? 8.234 -13.981 0.549 1.00 70.62 91 ASP A C 1
ATOM 721 O O . ASP A 1 91 ? 8.065 -15.142 0.166 1.00 70.62 91 ASP A O 1
ATOM 725 N N . GLY A 1 92 ? 8.658 -13.008 -0.260 1.00 62.28 92 GLY A N 1
ATOM 726 C CA . GLY A 1 92 ? 8.822 -13.164 -1.695 1.00 62.28 92 GLY A CA 1
ATOM 727 C C . GLY A 1 92 ? 9.946 -14.132 -2.040 1.00 62.28 92 GLY A C 1
ATOM 728 O O . GLY A 1 92 ? 11.121 -13.874 -1.777 1.00 62.28 92 GLY A O 1
ATOM 729 N N . SER A 1 93 ? 9.601 -15.218 -2.732 1.00 58.75 93 SER A N 1
ATOM 730 C CA . SER A 1 93 ? 10.571 -15.923 -3.567 1.00 58.75 93 SER A CA 1
ATOM 731 C C . SER A 1 93 ? 11.243 -14.921 -4.505 1.00 58.75 93 SER A C 1
ATOM 733 O O . SER A 1 93 ? 10.575 -14.015 -5.006 1.00 58.75 93 SER A O 1
ATOM 735 N N . LYS A 1 94 ? 12.535 -15.109 -4.792 1.00 64.62 94 LYS A N 1
ATOM 736 C CA . LYS A 1 94 ? 13.249 -14.343 -5.821 1.00 64.62 94 LYS A CA 1
ATOM 737 C C . LYS A 1 94 ? 12.483 -14.486 -7.145 1.00 64.62 94 LYS A C 1
ATOM 739 O O . LYS A 1 94 ? 12.547 -15.536 -7.778 1.00 64.62 94 LYS A O 1
ATOM 744 N N . ALA A 1 95 ? 11.688 -13.479 -7.497 1.00 70.00 95 ALA A N 1
ATOM 745 C CA . ALA A 1 95 ? 10.816 -13.539 -8.657 1.00 70.00 95 ALA A CA 1
ATOM 746 C C . ALA A 1 95 ? 11.635 -13.214 -9.906 1.00 70.00 95 ALA A C 1
ATOM 748 O O . ALA A 1 95 ? 12.279 -12.168 -9.984 1.00 70.00 95 ALA A O 1
ATOM 749 N N . GLU A 1 96 ? 11.622 -14.121 -10.878 1.00 83.38 96 GLU A N 1
ATOM 750 C CA . GLU A 1 96 ? 12.026 -13.789 -12.237 1.00 83.38 96 GLU A CA 1
ATOM 751 C C . GLU A 1 96 ? 10.864 -13.069 -12.921 1.00 83.38 96 GLU A C 1
ATOM 753 O O . GLU A 1 96 ? 9.712 -13.501 -12.859 1.00 83.38 96 GLU A O 1
ATOM 758 N N . PHE A 1 97 ? 11.180 -11.937 -13.536 1.00 90.75 97 PHE A N 1
ATOM 759 C CA . PHE A 1 97 ? 10.213 -10.997 -14.078 1.00 90.75 97 PHE A CA 1
ATOM 760 C C . PHE A 1 97 ? 10.152 -11.104 -15.604 1.00 90.75 97 PHE A C 1
ATOM 762 O O . PHE A 1 97 ? 11.186 -11.036 -16.274 1.00 90.75 97 PHE A O 1
ATOM 769 N N . GLN A 1 98 ? 8.946 -11.247 -16.155 1.00 93.00 98 GLN A N 1
ATOM 770 C CA . GLN A 1 98 ? 8.698 -11.386 -17.594 1.00 93.00 98 GLN A CA 1
ATOM 771 C C . GLN A 1 98 ? 8.092 -10.113 -18.196 1.00 93.00 98 GLN A C 1
ATOM 773 O O . GLN A 1 98 ? 7.400 -9.355 -17.521 1.00 93.00 98 GLN A O 1
ATOM 778 N N . GLU A 1 99 ? 8.328 -9.875 -19.487 1.00 94.81 99 GLU A N 1
ATOM 779 C CA . GLU A 1 99 ? 7.665 -8.782 -20.206 1.00 94.81 99 GLU A CA 1
ATOM 780 C C . GLU A 1 99 ? 6.141 -8.966 -20.210 1.00 94.81 99 GLU A C 1
ATOM 782 O O . GLU A 1 99 ? 5.629 -10.078 -20.331 1.00 94.81 99 GLU A O 1
ATOM 787 N N . ASN A 1 100 ? 5.420 -7.854 -20.091 1.00 95.25 100 ASN A N 1
ATOM 788 C CA . ASN A 1 100 ? 3.967 -7.754 -19.931 1.00 95.25 100 ASN A CA 1
ATOM 789 C C . ASN A 1 100 ? 3.400 -8.373 -18.640 1.00 95.25 100 ASN A C 1
ATOM 791 O O . ASN A 1 100 ? 2.183 -8.485 -18.502 1.00 95.25 100 ASN A O 1
ATOM 795 N N . GLN A 1 101 ? 4.245 -8.745 -17.674 1.00 95.38 101 GLN A N 1
ATOM 796 C CA . GLN A 1 101 ? 3.796 -9.181 -16.353 1.00 95.38 101 GLN A CA 1
ATOM 797 C C . GLN A 1 101 ? 3.361 -7.982 -15.494 1.00 95.38 101 GLN A C 1
ATOM 799 O O . GLN A 1 101 ? 4.072 -6.976 -15.420 1.00 95.38 101 GLN A O 1
ATOM 804 N N . GLU A 1 102 ? 2.220 -8.114 -14.807 1.00 96.56 102 GLU A N 1
ATOM 805 C CA . GLU A 1 102 ? 1.786 -7.169 -13.770 1.00 96.56 102 GLU A CA 1
ATOM 806 C C . GLU A 1 102 ? 2.575 -7.403 -12.478 1.00 96.56 102 GLU A C 1
ATOM 808 O O . GLU A 1 102 ? 2.630 -8.517 -11.944 1.00 96.56 102 GLU A O 1
ATOM 813 N N . ILE A 1 103 ? 3.190 -6.336 -11.984 1.00 95.81 103 ILE A N 1
ATOM 814 C CA . ILE A 1 103 ? 4.043 -6.325 -10.799 1.00 95.81 103 ILE A CA 1
ATOM 815 C C . ILE A 1 103 ? 3.682 -5.149 -9.896 1.00 95.81 103 ILE A C 1
ATOM 817 O O . ILE A 1 103 ? 2.842 -4.311 -10.235 1.00 95.81 103 ILE A O 1
ATOM 821 N N . GLU A 1 104 ? 4.336 -5.083 -8.741 1.00 97.00 104 GLU A N 1
ATOM 822 C CA . GLU A 1 104 ? 4.272 -3.922 -7.864 1.00 97.00 104 GLU A CA 1
ATOM 823 C C . GLU A 1 104 ? 5.665 -3.308 -7.688 1.00 97.00 104 GLU A C 1
ATOM 825 O O . GLU A 1 104 ? 6.644 -4.013 -7.432 1.00 97.00 104 GLU A O 1
ATOM 830 N N . VAL A 1 105 ? 5.741 -1.988 -7.849 1.00 97.00 105 VAL A N 1
ATOM 831 C CA . VAL A 1 105 ? 6.959 -1.178 -7.741 1.00 97.00 105 VAL A CA 1
ATOM 832 C C . VAL A 1 105 ? 6.934 -0.436 -6.415 1.00 97.00 105 VAL A C 1
ATOM 834 O O . VAL A 1 105 ? 5.971 0.273 -6.120 1.00 97.00 105 VAL A O 1
ATOM 837 N N . PHE A 1 106 ? 7.998 -0.556 -5.628 1.00 96.75 106 PHE A N 1
ATOM 838 C CA . PHE A 1 106 ? 8.187 0.258 -4.436 1.00 96.75 106 PHE A CA 1
ATOM 839 C C . PHE A 1 106 ? 8.627 1.664 -4.851 1.00 96.75 106 PHE A C 1
ATOM 841 O O . PHE A 1 106 ? 9.730 1.861 -5.377 1.00 96.75 106 PHE A O 1
ATOM 848 N N . SER A 1 107 ? 7.738 2.640 -4.681 1.00 95.44 107 SER A N 1
ATOM 849 C CA . SER A 1 107 ? 7.927 4.021 -5.134 1.00 95.44 107 SER A CA 1
ATOM 850 C C . SER A 1 107 ? 7.158 5.013 -4.259 1.00 95.44 107 SER A C 1
ATOM 852 O O . SER A 1 107 ? 6.303 4.626 -3.464 1.00 95.44 107 SER A O 1
ATOM 854 N N . ARG A 1 108 ? 7.441 6.304 -4.421 1.00 93.31 108 ARG A N 1
ATOM 855 C CA . ARG A 1 108 ? 6.681 7.410 -3.819 1.00 93.31 108 ARG A CA 1
ATOM 856 C C . ARG A 1 108 ? 6.361 8.436 -4.899 1.00 93.31 108 ARG A C 1
ATOM 858 O O . ARG A 1 108 ? 7.201 8.666 -5.768 1.00 93.31 108 ARG A O 1
ATOM 865 N N . SER A 1 109 ? 5.179 9.051 -4.857 1.00 87.44 109 SER A N 1
ATOM 866 C CA . SER A 1 109 ? 4.802 10.030 -5.886 1.00 87.44 109 SER A CA 1
ATOM 867 C C . SER A 1 109 ? 5.492 11.384 -5.680 1.00 87.44 109 SER A C 1
ATOM 869 O O . SER A 1 109 ? 5.813 12.080 -6.641 1.00 87.44 109 SER A O 1
ATOM 871 N N . ASN A 1 110 ? 5.743 11.755 -4.423 1.00 89.19 110 ASN A N 1
ATOM 872 C CA . ASN A 1 110 ? 6.384 13.003 -4.032 1.00 89.19 110 ASN A CA 1
ATOM 873 C C . ASN A 1 110 ? 7.086 12.850 -2.668 1.00 89.19 110 ASN A C 1
ATOM 875 O O . ASN A 1 110 ? 7.080 11.777 -2.069 1.00 89.19 110 ASN A O 1
ATOM 879 N N . GLU A 1 111 ? 7.739 13.907 -2.185 1.00 89.56 111 GLU A N 1
ATOM 880 C CA . GLU A 1 111 ? 8.528 13.861 -0.943 1.00 89.56 111 GLU A CA 1
ATOM 881 C C . GLU A 1 111 ? 7.694 13.865 0.345 1.00 89.56 111 GLU A C 1
ATOM 883 O O . GLU A 1 111 ? 8.230 13.521 1.396 1.00 89.56 111 GLU A O 1
ATOM 888 N N . GLN A 1 112 ? 6.417 14.248 0.273 1.00 87.75 112 GLN A N 1
ATOM 889 C CA . GLN A 1 112 ? 5.496 14.289 1.414 1.00 87.75 112 GLN A CA 1
ATOM 890 C C . GLN A 1 112 ? 4.802 12.939 1.638 1.00 87.75 112 GLN A C 1
ATOM 892 O O . GLN A 1 112 ? 4.310 12.679 2.732 1.00 87.75 112 GLN A O 1
ATOM 897 N N . GLU A 1 113 ? 4.770 12.076 0.620 1.00 89.25 113 GLU A N 1
ATOM 898 C CA . GLU A 1 113 ? 4.223 10.726 0.724 1.00 89.25 113 GLU A CA 1
ATOM 899 C C . GLU A 1 113 ? 5.278 9.712 1.176 1.00 89.25 113 GLU A C 1
ATOM 901 O O . GLU A 1 113 ? 6.456 9.770 0.797 1.00 89.25 113 GLU A O 1
ATOM 906 N N . ALA A 1 114 ? 4.828 8.728 1.957 1.00 93.88 114 ALA A N 1
ATOM 907 C CA . ALA A 1 114 ? 5.629 7.552 2.244 1.00 93.88 114 ALA A CA 1
ATOM 908 C C . ALA A 1 114 ? 5.851 6.703 0.986 1.00 93.88 114 ALA A C 1
ATOM 910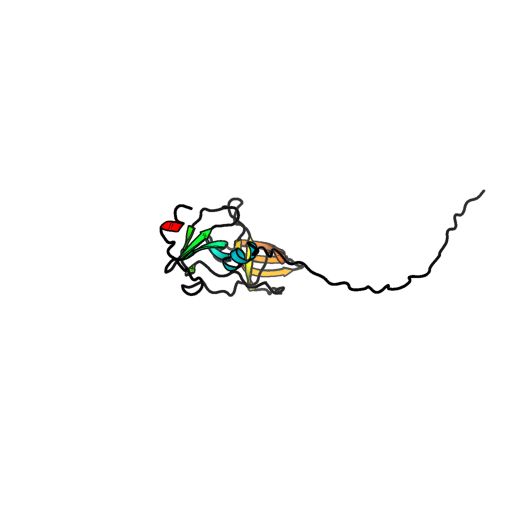 O O . ALA A 1 114 ? 5.152 6.804 -0.025 1.00 93.88 114 ALA A O 1
ATOM 911 N N . TRP A 1 115 ? 6.836 5.815 1.067 1.00 96.25 115 TRP A N 1
ATOM 912 C CA . TRP A 1 115 ? 7.007 4.785 0.055 1.00 96.25 115 TRP A CA 1
ATOM 913 C C . TRP A 1 115 ? 5.856 3.781 0.125 1.00 96.25 115 TRP A C 1
ATOM 915 O O . TRP A 1 115 ? 5.477 3.319 1.202 1.00 96.25 115 TRP A O 1
ATOM 925 N N . GLY A 1 116 ? 5.328 3.426 -1.040 1.00 96.62 116 GLY A N 1
ATOM 926 C CA . GLY A 1 116 ? 4.236 2.477 -1.194 1.00 96.62 116 GLY A CA 1
ATOM 927 C C . GLY A 1 116 ? 4.442 1.568 -2.398 1.00 96.62 116 GLY A C 1
ATOM 928 O O . GLY A 1 116 ? 5.375 1.732 -3.189 1.00 96.62 116 GLY A O 1
ATOM 929 N N . TRP A 1 117 ? 3.558 0.587 -2.530 1.00 97.50 117 TRP A N 1
ATOM 930 C CA . TRP A 1 117 ? 3.543 -0.359 -3.638 1.00 97.50 117 TRP A CA 1
ATOM 931 C C . TRP A 1 117 ? 2.566 0.092 -4.715 1.00 97.50 117 TRP A C 1
ATOM 933 O O . TRP A 1 117 ? 1.362 0.187 -4.482 1.00 97.50 117 TRP A O 1
ATOM 943 N N . TRP A 1 118 ? 3.093 0.329 -5.910 1.00 96.81 118 TRP A N 1
ATOM 944 C CA . TRP A 1 118 ? 2.343 0.810 -7.064 1.00 96.81 118 TRP A CA 1
ATOM 945 C C . TRP A 1 118 ? 2.221 -0.279 -8.119 1.00 96.81 118 TRP A C 1
ATOM 947 O O . TRP A 1 118 ? 3.211 -0.927 -8.451 1.00 96.81 118 TRP A O 1
ATOM 957 N N . LYS A 1 119 ? 1.029 -0.463 -8.690 1.00 96.38 119 LYS A N 1
ATOM 958 C CA . LYS A 1 119 ? 0.821 -1.427 -9.779 1.00 96.38 119 LYS A CA 1
ATOM 959 C C . LYS A 1 119 ? 1.483 -0.932 -11.062 1.00 96.38 119 LYS A C 1
ATOM 961 O O . LYS A 1 119 ? 1.282 0.215 -11.458 1.00 96.38 119 LYS A O 1
ATOM 966 N N . ALA A 1 120 ? 2.227 -1.805 -11.731 1.00 96.94 120 ALA A N 1
ATOM 967 C CA . ALA A 1 120 ? 2.843 -1.507 -13.019 1.00 96.94 120 ALA A CA 1
ATOM 968 C C . ALA A 1 120 ? 2.945 -2.760 -13.905 1.00 96.94 120 ALA A C 1
ATOM 970 O O . ALA A 1 120 ? 2.787 -3.888 -13.437 1.00 96.94 120 ALA A O 1
ATOM 971 N N . LEU A 1 121 ? 3.234 -2.558 -15.189 1.00 96.94 121 LEU A N 1
ATOM 972 C CA . LEU A 1 121 ? 3.582 -3.603 -16.151 1.00 96.94 121 LEU A CA 1
ATOM 973 C C . LEU A 1 121 ? 5.063 -3.533 -16.503 1.00 96.94 121 LEU A C 1
ATOM 975 O O . LEU A 1 121 ? 5.597 -2.450 -16.735 1.00 96.94 121 LEU A O 1
ATOM 979 N N . ILE A 1 122 ? 5.718 -4.684 -16.631 1.00 96.81 122 ILE A N 1
ATOM 980 C CA . ILE A 1 122 ? 7.076 -4.742 -17.183 1.00 96.81 122 ILE A CA 1
ATOM 981 C C . ILE A 1 122 ? 7.008 -4.577 -18.698 1.00 96.81 122 ILE A C 1
ATOM 983 O O . ILE A 1 122 ? 6.386 -5.375 -19.392 1.00 96.81 122 ILE A O 1
ATOM 987 N N . LYS A 1 123 ? 7.690 -3.565 -19.228 1.00 96.94 123 LYS A N 1
ATOM 988 C CA . LYS A 1 123 ? 7.816 -3.334 -20.672 1.00 96.94 123 LYS A CA 1
ATOM 989 C C . LYS A 1 123 ? 9.073 -3.969 -21.247 1.00 96.94 123 LYS A C 1
ATOM 991 O O . LYS A 1 123 ? 9.056 -4.401 -22.390 1.00 96.94 123 LYS A O 1
ATOM 996 N N . MET A 1 124 ? 10.161 -3.988 -20.477 1.00 94.50 124 MET A N 1
ATOM 997 C CA . MET A 1 124 ? 11.456 -4.515 -20.909 1.00 94.50 124 MET A CA 1
ATOM 998 C C . MET A 1 124 ? 12.315 -4.876 -19.699 1.00 94.50 124 MET A C 1
ATOM 1000 O O . MET A 1 124 ? 12.336 -4.135 -18.718 1.00 94.50 124 MET A O 1
ATOM 1004 N N . SER A 1 125 ? 13.092 -5.952 -19.809 1.00 93.25 125 SER A N 1
ATOM 1005 C CA . SER A 1 125 ? 14.098 -6.346 -18.816 1.00 93.25 125 SER A CA 1
ATOM 1006 C C . SER A 1 125 ? 15.489 -6.348 -19.447 1.00 93.25 125 SER A C 1
ATOM 1008 O O . SER A 1 125 ? 15.722 -7.026 -20.447 1.00 93.25 125 SER A O 1
ATOM 1010 N N . LYS A 1 126 ? 16.445 -5.606 -18.874 1.00 91.56 126 LYS A N 1
ATOM 1011 C CA . LYS A 1 126 ? 17.828 -5.572 -19.373 1.00 91.56 126 LYS A CA 1
ATOM 1012 C C . LYS A 1 126 ? 18.833 -5.308 -18.256 1.00 91.56 126 LYS A C 1
ATOM 1014 O O . LYS A 1 126 ? 18.774 -4.290 -17.579 1.00 91.56 126 LYS A O 1
ATOM 1019 N N . GLY A 1 127 ? 19.810 -6.206 -18.109 1.00 88.06 127 GLY A N 1
ATOM 1020 C CA . GLY A 1 127 ? 20.979 -5.981 -17.249 1.00 88.06 127 GLY A CA 1
ATOM 1021 C C . GLY A 1 127 ? 20.660 -5.755 -15.765 1.00 88.06 127 GLY A C 1
ATOM 1022 O O . GLY A 1 127 ? 21.340 -4.961 -15.130 1.00 88.06 127 GLY A O 1
ATOM 1023 N N . GLY A 1 128 ? 19.624 -6.412 -15.225 1.00 87.75 128 GLY A N 1
ATOM 1024 C CA . GLY A 1 128 ? 19.194 -6.259 -13.823 1.00 87.75 128 GLY A CA 1
ATOM 1025 C C . GLY A 1 128 ? 18.233 -5.091 -13.560 1.00 87.75 128 GLY A C 1
ATOM 1026 O O . GLY A 1 128 ? 17.765 -4.933 -12.429 1.00 87.75 128 GLY A O 1
ATOM 1027 N N . PHE A 1 129 ? 17.903 -4.323 -14.599 1.00 93.69 129 PHE A N 1
ATOM 1028 C CA . PHE A 1 129 ? 16.914 -3.251 -14.567 1.00 93.69 129 PHE A CA 1
ATOM 1029 C C . PHE A 1 129 ? 15.669 -3.628 -15.369 1.00 93.69 129 PHE A C 1
ATOM 1031 O O . PHE A 1 129 ? 15.747 -4.363 -16.362 1.00 93.69 129 PHE A O 1
ATOM 1038 N N . GLN A 1 130 ? 14.533 -3.078 -14.957 1.00 95.81 130 GLN A N 1
ATOM 1039 C CA . GLN A 1 130 ? 13.252 -3.210 -15.632 1.00 95.81 130 GLN A CA 1
ATOM 1040 C C . GLN A 1 130 ? 12.740 -1.831 -16.023 1.00 95.81 130 GLN A C 1
ATOM 1042 O O . GLN A 1 130 ? 12.747 -0.897 -15.223 1.00 95.81 130 GLN A O 1
ATOM 1047 N N . VAL A 1 131 ? 12.271 -1.717 -17.260 1.00 96.75 131 VAL A N 1
ATOM 1048 C CA . VAL A 1 131 ? 11.430 -0.602 -17.687 1.00 96.75 131 VAL A CA 1
ATOM 1049 C C . VAL A 1 131 ? 10.003 -0.972 -17.314 1.00 96.75 131 VAL A C 1
ATOM 1051 O O . VAL A 1 131 ? 9.487 -1.978 -17.805 1.00 96.75 131 VAL A O 1
ATOM 1054 N N . VAL A 1 132 ? 9.382 -0.183 -16.445 1.00 97.19 132 VAL A N 1
ATOM 1055 C CA . VAL A 1 132 ? 8.015 -0.402 -15.963 1.00 97.19 132 VAL A CA 1
ATOM 1056 C C . VAL A 1 132 ? 7.093 0.715 -16.432 1.00 97.19 132 VAL A C 1
ATOM 1058 O O . VAL A 1 132 ? 7.535 1.844 -16.621 1.00 97.19 132 VAL A O 1
ATOM 1061 N N . GLU A 1 133 ? 5.817 0.398 -16.619 1.00 96.94 133 GLU A N 1
ATOM 1062 C CA . GLU A 1 133 ? 4.743 1.336 -16.954 1.00 96.94 133 GLU A CA 1
ATOM 1063 C C . GLU A 1 133 ? 3.673 1.279 -15.864 1.00 96.94 133 GLU A C 1
ATOM 1065 O O . GLU A 1 133 ? 3.072 0.227 -15.645 1.00 96.94 133 GLU A O 1
ATOM 1070 N N . TYR A 1 134 ? 3.469 2.386 -15.153 1.00 95.75 134 TYR A N 1
ATOM 1071 C CA . TYR A 1 134 ? 2.531 2.461 -14.034 1.00 95.75 134 TYR A CA 1
ATOM 1072 C C . TYR A 1 134 ? 1.077 2.369 -14.507 1.00 95.75 134 TYR A C 1
ATOM 1074 O O . TYR A 1 134 ? 0.701 2.925 -15.538 1.00 95.75 134 TYR A O 1
ATOM 1082 N N . LEU A 1 135 ? 0.255 1.668 -13.724 1.00 93.00 135 LEU A N 1
ATOM 1083 C CA . LEU A 1 135 ? -1.171 1.466 -13.974 1.00 93.00 135 LEU A CA 1
ATOM 1084 C C . LEU A 1 135 ? -2.026 2.407 -13.116 1.00 93.00 135 LEU A C 1
ATOM 1086 O O . LEU A 1 135 ? -1.623 2.812 -12.030 1.00 93.00 135 LEU A O 1
ATOM 1090 N N . GLY A 1 136 ? -3.248 2.695 -13.577 1.00 82.62 136 GLY A N 1
ATOM 1091 C CA . GLY A 1 136 ? -4.246 3.469 -12.821 1.00 82.62 136 GLY A CA 1
ATOM 1092 C C . GLY A 1 136 ? -4.222 4.981 -13.062 1.00 82.62 136 GLY A C 1
ATOM 1093 O O . GLY A 1 136 ? -5.009 5.698 -12.457 1.00 82.62 136 GLY A O 1
ATOM 1094 N N . TRP A 1 137 ? -3.357 5.455 -13.958 1.00 77.31 137 TRP A N 1
ATOM 1095 C CA . TRP A 1 137 ? -3.256 6.858 -14.356 1.00 77.31 137 TRP A CA 1
ATOM 1096 C C . TRP A 1 137 ? -3.801 7.022 -15.780 1.00 77.31 137 TRP A C 1
ATOM 1098 O O . TRP A 1 137 ? -3.660 6.117 -16.602 1.00 77.31 137 TRP A O 1
ATOM 1108 N N . GLU A 1 138 ? -4.409 8.172 -16.091 1.00 74.88 138 GLU A N 1
ATOM 1109 C CA . GLU A 1 138 ? -4.879 8.472 -17.459 1.00 74.88 138 GLU A CA 1
ATOM 1110 C C . GLU A 1 138 ? -3.718 8.570 -18.460 1.00 74.88 138 GLU A C 1
ATOM 1112 O O . GLU A 1 138 ? -3.869 8.246 -19.638 1.00 74.88 138 GLU A O 1
ATOM 1117 N N . TYR A 1 139 ? -2.546 8.992 -17.981 1.00 80.75 139 TYR A N 1
ATOM 1118 C CA . TYR A 1 139 ? -1.329 9.105 -18.771 1.00 80.75 139 TYR A CA 1
ATOM 1119 C C . TYR A 1 139 ? -0.376 7.955 -18.468 1.00 80.75 139 TYR A C 1
ATOM 1121 O O . TYR A 1 139 ? -0.161 7.588 -17.313 1.00 80.75 139 TYR A O 1
ATOM 1129 N N . THR A 1 140 ? 0.260 7.431 -19.514 1.00 85.38 140 THR A N 1
ATOM 1130 C CA . THR A 1 140 ? 1.320 6.432 -19.376 1.00 85.38 140 THR A CA 1
ATOM 1131 C C . THR A 1 140 ? 2.550 7.072 -18.742 1.00 85.38 140 THR A C 1
ATOM 1133 O O . THR A 1 140 ? 3.171 7.952 -19.343 1.00 85.38 140 THR A O 1
ATOM 1136 N N . TYR A 1 141 ? 2.926 6.607 -17.554 1.00 92.38 141 TYR A N 1
ATOM 1137 C CA . TYR A 1 141 ? 4.174 6.987 -16.900 1.00 92.38 141 TYR A CA 1
ATOM 1138 C C . TYR A 1 141 ? 5.112 5.782 -16.844 1.00 92.38 141 TYR A C 1
ATOM 1140 O O . TYR A 1 141 ? 4.730 4.716 -16.358 1.00 92.38 141 TYR A O 1
ATOM 1148 N N . THR A 1 142 ? 6.332 5.946 -17.358 1.00 95.06 142 THR A N 1
ATOM 1149 C CA . THR A 1 142 ? 7.342 4.881 -17.402 1.00 95.06 142 THR A CA 1
ATOM 1150 C C . THR A 1 142 ? 8.568 5.233 -16.576 1.00 95.06 142 THR A C 1
ATOM 1152 O O . THR A 1 142 ? 9.053 6.361 -16.652 1.00 95.06 142 THR A O 1
ATOM 1155 N N . GLU A 1 143 ? 9.129 4.252 -15.876 1.00 95.56 143 GLU A N 1
ATOM 1156 C CA . GLU A 1 143 ? 10.334 4.406 -15.054 1.00 95.56 143 GLU A CA 1
ATOM 1157 C C . GLU A 1 143 ? 11.301 3.238 -15.297 1.00 95.56 143 GLU A C 1
ATOM 1159 O O . GLU A 1 143 ? 10.883 2.118 -15.589 1.00 95.56 143 GLU A O 1
ATOM 1164 N N . ILE A 1 144 ? 12.607 3.493 -15.182 1.00 96.56 144 ILE A N 1
ATOM 1165 C CA . ILE A 1 144 ? 13.629 2.442 -15.142 1.00 96.56 144 ILE A CA 1
ATOM 1166 C C . ILE A 1 144 ? 13.952 2.169 -13.678 1.00 96.56 144 ILE A C 1
ATOM 1168 O O . ILE A 1 144 ? 14.459 3.046 -12.981 1.00 96.56 144 ILE A O 1
ATOM 1172 N N . VAL A 1 145 ? 13.690 0.950 -13.223 1.00 96.19 145 VAL A N 1
ATOM 1173 C CA . VAL A 1 145 ? 13.855 0.553 -11.822 1.00 96.19 145 VAL A CA 1
ATOM 1174 C C . VAL A 1 145 ? 14.766 -0.660 -11.699 1.00 96.19 145 VAL A C 1
ATOM 1176 O O . VAL A 1 145 ? 14.845 -1.499 -12.595 1.00 96.19 145 VAL A O 1
ATOM 1179 N N . ALA A 1 146 ? 15.497 -0.737 -10.588 1.00 94.38 146 ALA A N 1
ATOM 1180 C CA . ALA A 1 146 ? 16.264 -1.925 -10.238 1.00 94.38 146 ALA A CA 1
ATOM 1181 C C . ALA A 1 146 ? 15.329 -3.036 -9.739 1.00 94.38 146 ALA A C 1
ATOM 1183 O O . ALA A 1 146 ? 14.321 -2.758 -9.087 1.00 94.38 146 ALA A O 1
ATOM 1184 N N . SER A 1 147 ? 15.716 -4.294 -9.973 1.00 90.62 147 SER A N 1
ATOM 1185 C CA . SER A 1 147 ? 14.911 -5.474 -9.602 1.00 90.62 147 SER A CA 1
ATOM 1186 C C . SER A 1 147 ? 14.570 -5.541 -8.106 1.00 90.62 147 SER A C 1
ATOM 1188 O O . SER A 1 147 ? 13.565 -6.130 -7.730 1.00 90.62 147 SER A O 1
ATOM 1190 N N . GLU A 1 148 ? 15.390 -4.935 -7.246 1.00 91.88 148 GLU A N 1
ATOM 1191 C CA . GLU A 1 148 ? 15.192 -4.876 -5.789 1.00 91.88 148 GLU A CA 1
ATOM 1192 C C . GLU A 1 148 ? 13.994 -4.023 -5.350 1.00 91.88 148 GLU A C 1
ATOM 1194 O O . GLU A 1 148 ? 13.467 -4.225 -4.260 1.00 91.88 148 GLU A O 1
ATOM 1199 N N . ARG A 1 149 ? 13.541 -3.087 -6.196 1.00 94.81 149 ARG A N 1
ATOM 1200 C CA . ARG A 1 149 ? 12.332 -2.285 -5.949 1.00 94.81 149 ARG A CA 1
ATOM 1201 C C . ARG A 1 149 ? 11.062 -2.984 -6.419 1.00 94.81 149 ARG A C 1
ATOM 1203 O O . ARG A 1 149 ? 9.979 -2.428 -6.269 1.00 94.81 149 ARG A O 1
ATOM 1210 N N . LEU A 1 150 ? 11.182 -4.159 -7.026 1.00 94.69 150 LEU A N 1
ATOM 1211 C CA . LEU A 1 150 ? 10.059 -4.881 -7.594 1.00 94.69 150 LEU A CA 1
ATOM 1212 C C . LEU A 1 150 ? 9.651 -6.047 -6.711 1.00 94.69 150 LEU A C 1
ATOM 1214 O O . LEU A 1 150 ? 10.482 -6.743 -6.129 1.00 94.69 150 LEU A O 1
ATOM 1218 N N . ARG A 1 151 ? 8.354 -6.331 -6.717 1.00 95.06 151 ARG A N 1
ATOM 1219 C CA . ARG A 1 151 ? 7.814 -7.609 -6.265 1.00 95.06 151 ARG A CA 1
ATOM 1220 C C . ARG A 1 151 ? 6.743 -8.105 -7.222 1.00 95.06 151 ARG A C 1
ATOM 1222 O O . ARG A 1 151 ? 6.144 -7.331 -7.971 1.00 95.06 151 ARG A O 1
ATOM 1229 N N . ALA A 1 152 ? 6.482 -9.407 -7.182 1.00 94.38 152 ALA A N 1
ATOM 1230 C CA . ALA A 1 152 ? 5.294 -9.951 -7.824 1.00 94.38 152 ALA A CA 1
ATOM 1231 C C . ALA A 1 152 ? 4.037 -9.296 -7.232 1.00 94.38 152 ALA A C 1
ATOM 1233 O O . ALA A 1 152 ? 4.009 -8.970 -6.044 1.00 94.38 152 ALA A O 1
ATOM 1234 N N . LYS A 1 153 ? 2.998 -9.129 -8.054 1.00 94.19 153 LYS A N 1
ATOM 1235 C CA . LYS A 1 153 ? 1.695 -8.635 -7.602 1.00 94.19 153 LYS A CA 1
ATOM 1236 C C . LYS A 1 153 ? 1.234 -9.401 -6.360 1.00 94.19 153 LYS A C 1
ATOM 1238 O O . LYS A 1 153 ? 1.194 -10.631 -6.381 1.00 94.19 153 LYS A O 1
ATOM 1243 N N . ASN A 1 154 ? 0.872 -8.675 -5.303 1.00 95.25 154 ASN A N 1
ATOM 1244 C CA . ASN A 1 154 ? 0.381 -9.286 -4.074 1.00 95.25 154 ASN A CA 1
ATOM 1245 C C . ASN A 1 154 ? -0.909 -10.095 -4.367 1.00 95.25 154 ASN A C 1
ATOM 1247 O O . ASN A 1 154 ? -1.890 -9.513 -4.842 1.00 95.25 154 ASN A O 1
ATOM 1251 N N . PRO A 1 155 ? -0.915 -11.422 -4.119 1.00 94.12 155 PRO A N 1
ATOM 1252 C CA . PRO A 1 155 ? -2.047 -12.290 -4.434 1.00 94.12 155 PRO A CA 1
ATOM 1253 C C . PRO A 1 155 ? -3.161 -12.241 -3.380 1.00 94.12 155 PRO A C 1
ATOM 1255 O O . PRO A 1 155 ? -4.224 -12.820 -3.602 1.00 94.12 155 PRO A O 1
ATOM 1258 N N . ASN A 1 156 ? -2.925 -11.605 -2.229 1.00 96.06 156 ASN A N 1
ATOM 1259 C CA . ASN A 1 156 ? -3.909 -11.542 -1.160 1.00 96.06 156 ASN A CA 1
ATOM 1260 C C . ASN A 1 156 ? -5.122 -10.719 -1.602 1.00 96.06 156 ASN A C 1
ATOM 1262 O O . ASN A 1 156 ? -4.995 -9.601 -2.112 1.00 96.06 156 ASN A O 1
ATOM 1266 N N . LEU A 1 157 ? -6.304 -11.285 -1.371 1.00 96.06 157 LEU A N 1
ATOM 1267 C CA . LEU A 1 157 ? -7.567 -10.575 -1.511 1.00 96.06 157 LEU A CA 1
ATOM 1268 C C . LEU A 1 157 ? -7.700 -9.507 -0.412 1.00 96.06 157 LEU A C 1
ATOM 1270 O O . LEU A 1 157 ? -6.965 -9.562 0.583 1.00 96.06 157 LEU A O 1
ATOM 1274 N N . PRO A 1 158 ? -8.626 -8.544 -0.577 1.00 97.69 158 PRO A N 1
ATOM 1275 C CA . PRO A 1 158 ? -9.002 -7.671 0.521 1.00 97.69 158 PRO A CA 1
ATOM 1276 C C . PRO A 1 158 ? -9.393 -8.478 1.762 1.00 97.69 158 PRO A C 1
ATOM 1278 O O . PRO A 1 158 ? -9.907 -9.595 1.640 1.00 97.69 158 PRO A O 1
ATOM 1281 N N . ILE A 1 159 ? -9.123 -7.922 2.939 1.00 97.38 159 ILE A N 1
ATOM 1282 C CA . ILE A 1 159 ? -9.481 -8.547 4.211 1.00 97.38 159 ILE A CA 1
ATOM 1283 C C . ILE A 1 159 ? -11.003 -8.647 4.346 1.00 97.38 159 ILE A C 1
ATOM 1285 O O . ILE A 1 159 ? -11.772 -8.068 3.578 1.00 97.38 159 ILE A O 1
ATOM 1289 N N . ASP A 1 160 ? -11.444 -9.395 5.344 1.00 96.19 160 ASP A N 1
ATOM 1290 C CA . ASP A 1 160 ? -12.846 -9.517 5.709 1.00 96.19 160 ASP A CA 1
ATOM 1291 C C . ASP A 1 160 ? -13.015 -9.540 7.235 1.00 96.19 160 ASP A C 1
ATOM 1293 O O . ASP A 1 160 ? -12.046 -9.552 7.999 1.00 96.19 160 ASP A O 1
ATOM 1297 N N . LYS A 1 161 ? -14.270 -9.622 7.683 1.00 94.19 161 LYS A N 1
ATOM 1298 C CA . LYS A 1 161 ? -14.636 -9.714 9.106 1.00 94.19 161 LYS A CA 1
ATOM 1299 C C . LYS A 1 161 ? -14.036 -10.913 9.854 1.00 94.19 161 LYS A C 1
ATOM 1301 O O . LYS A 1 161 ? -14.140 -10.982 11.073 1.00 94.19 161 LYS A O 1
ATOM 1306 N N . ASN A 1 162 ? -13.483 -11.895 9.140 1.00 93.25 162 ASN A N 1
ATOM 1307 C CA . ASN A 1 162 ? -12.872 -13.086 9.725 1.00 93.25 162 ASN A CA 1
ATOM 1308 C C . ASN A 1 162 ? -11.341 -12.974 9.781 1.00 93.25 162 ASN A C 1
ATOM 1310 O O . ASN A 1 162 ? -10.686 -13.900 10.249 1.00 93.25 162 ASN A O 1
ATOM 1314 N N . THR A 1 163 ? -10.764 -11.875 9.283 1.00 93.44 163 THR A N 1
ATOM 1315 C CA . THR A 1 163 ? -9.310 -11.687 9.230 1.00 93.44 163 THR A CA 1
ATOM 1316 C C . THR A 1 163 ? -8.738 -11.300 10.591 1.00 93.44 163 THR A C 1
ATOM 1318 O O . THR A 1 163 ? -7.696 -11.817 10.988 1.00 93.44 163 THR A O 1
ATOM 1321 N N . PHE A 1 164 ? -9.433 -10.430 11.327 1.00 91.88 164 PHE A N 1
ATOM 1322 C CA . PHE A 1 164 ? -9.046 -10.006 12.670 1.00 91.88 164 PHE A CA 1
ATOM 1323 C C . PHE A 1 164 ? -10.174 -10.270 13.664 1.00 91.88 164 PHE A C 1
ATOM 1325 O O . PHE A 1 164 ? -11.353 -10.134 13.341 1.00 91.88 164 PHE A O 1
ATOM 1332 N N . HIS A 1 165 ? -9.807 -10.625 14.895 1.00 87.50 165 HIS A N 1
ATOM 1333 C CA . HIS A 1 165 ? -10.757 -10.894 15.968 1.00 87.50 165 HIS A CA 1
ATOM 1334 C C . HIS A 1 165 ? -10.454 -10.002 17.165 1.00 87.50 165 HIS A C 1
ATOM 1336 O O . HIS A 1 165 ? -9.395 -10.115 17.785 1.00 87.50 165 HIS A O 1
ATOM 1342 N N . LYS A 1 166 ? -11.408 -9.133 17.501 1.00 86.94 166 LYS A N 1
ATOM 1343 C CA . LYS A 1 166 ? -11.371 -8.319 18.712 1.00 86.94 166 LYS A CA 1
ATOM 1344 C C . LYS A 1 166 ? -12.043 -9.084 19.850 1.00 86.94 166 LYS A C 1
ATOM 1346 O O . LYS A 1 166 ? -13.162 -9.569 19.701 1.00 86.94 166 LYS A O 1
ATOM 1351 N N . ILE A 1 167 ? -11.348 -9.206 20.978 1.00 88.50 167 ILE A N 1
ATOM 1352 C CA . ILE A 1 167 ? -11.879 -9.798 22.208 1.00 88.50 167 ILE A CA 1
ATOM 1353 C C . ILE A 1 167 ? -11.875 -8.701 23.265 1.00 88.50 167 ILE A C 1
ATOM 1355 O O . ILE A 1 167 ? -10.811 -8.222 23.653 1.00 88.50 167 ILE A O 1
ATOM 1359 N N . GLU A 1 168 ? -13.058 -8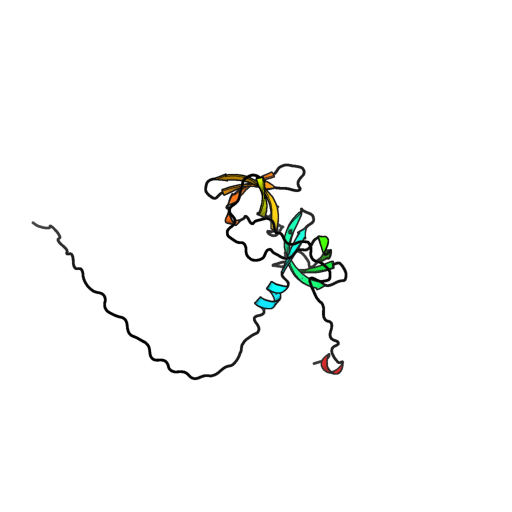.310 23.723 1.00 87.62 168 GLU A N 1
ATOM 1360 C CA . GLU A 1 168 ? -13.221 -7.346 24.807 1.00 87.62 168 GLU A CA 1
ATOM 1361 C C . GLU A 1 168 ? -13.456 -8.101 26.117 1.00 87.62 168 GLU A C 1
ATOM 1363 O O . GLU A 1 168 ? -14.295 -8.999 26.196 1.00 87.62 168 GLU A O 1
ATOM 1368 N N . ILE A 1 169 ? -12.671 -7.765 27.139 1.00 91.50 169 ILE A N 1
ATOM 1369 C CA . ILE A 1 169 ? -12.771 -8.356 28.473 1.00 91.50 169 ILE A CA 1
ATOM 1370 C C . ILE A 1 169 ? -13.039 -7.213 29.440 1.00 91.50 169 ILE A C 1
ATOM 1372 O O . ILE A 1 169 ? -12.241 -6.281 29.540 1.00 91.50 169 ILE A O 1
ATOM 1376 N N . GLU A 1 170 ? -14.161 -7.283 30.151 1.00 89.94 170 GLU A N 1
ATOM 1377 C CA . GLU A 1 170 ? -14.490 -6.290 31.166 1.00 89.94 170 GLU A CA 1
ATOM 1378 C C . GLU A 1 170 ? -13.483 -6.353 32.318 1.00 89.94 170 GLU A C 1
ATOM 1380 O O . GLU A 1 170 ? -13.250 -7.406 32.914 1.00 89.94 170 GLU A O 1
ATOM 1385 N N . VAL A 1 171 ? -12.889 -5.205 32.643 1.00 92.00 171 VAL A N 1
ATOM 1386 C CA . VAL A 1 171 ? -12.014 -5.070 33.810 1.00 92.00 171 VAL A CA 1
ATOM 1387 C C . VAL A 1 171 ? -12.894 -4.857 35.051 1.00 92.00 171 VAL A C 1
ATOM 1389 O O . VAL A 1 171 ? -13.678 -3.897 35.048 1.00 92.00 171 VAL A O 1
ATOM 1392 N N . PRO A 1 172 ? -12.793 -5.703 36.099 1.00 92.75 172 PRO A N 1
ATOM 1393 C CA . PRO A 1 172 ? -13.499 -5.512 37.369 1.00 92.75 172 PRO A CA 1
ATOM 1394 C C . PRO A 1 172 ? -13.223 -4.139 37.983 1.00 92.75 172 PRO A C 1
ATOM 1396 O O . PRO A 1 172 ? -12.107 -3.633 37.869 1.00 92.75 172 PRO A O 1
ATOM 1399 N N . GLU A 1 173 ? -14.228 -3.539 38.624 1.00 91.38 173 GLU A N 1
ATOM 1400 C CA . GLU A 1 173 ? -14.160 -2.173 39.165 1.00 91.38 173 GLU A CA 1
ATOM 1401 C C . GLU A 1 173 ? -12.994 -1.994 40.145 1.00 91.38 173 GLU A C 1
ATOM 1403 O O . GLU A 1 173 ? -12.276 -1.000 40.074 1.00 91.38 173 GLU A O 1
ATOM 1408 N N . GLU A 1 174 ? -12.721 -3.008 40.967 1.00 89.38 174 GLU A N 1
ATOM 1409 C CA . GLU A 1 174 ? -11.664 -3.000 41.982 1.00 89.38 174 GLU A CA 1
ATOM 1410 C C . GLU A 1 174 ? -10.247 -2.909 41.394 1.00 89.38 174 GLU A C 1
ATOM 1412 O O . GLU A 1 174 ? -9.304 -2.573 42.107 1.00 89.38 174 GLU A O 1
ATOM 1417 N N . LEU A 1 175 ? -10.083 -3.228 40.106 1.00 87.31 175 LEU A N 1
ATOM 1418 C CA . LEU A 1 175 ? -8.799 -3.204 39.403 1.00 87.31 175 LEU A CA 1
ATOM 1419 C C . LEU A 1 175 ? -8.625 -1.969 38.510 1.00 87.31 175 LEU A C 1
ATOM 1421 O O . LEU A 1 175 ? -7.568 -1.818 37.905 1.00 87.31 175 LEU A O 1
ATOM 1425 N N . ARG A 1 176 ? -9.638 -1.100 38.391 1.00 85.31 176 ARG A N 1
ATOM 1426 C CA . ARG A 1 176 ? -9.595 0.056 37.475 1.00 85.31 176 ARG A CA 1
ATOM 1427 C C . ARG A 1 176 ? -8.768 1.231 38.000 1.00 85.31 176 ARG A C 1
ATOM 1429 O O . ARG A 1 176 ? -8.354 2.060 37.197 1.00 85.31 176 ARG A O 1
ATOM 1436 N N . GLU A 1 177 ? -8.549 1.309 39.312 1.00 82.06 177 GLU A N 1
ATOM 1437 C CA . GLU A 1 177 ? -7.861 2.429 39.981 1.00 82.06 177 GLU A CA 1
ATOM 1438 C C . GLU A 1 177 ? -6.464 2.076 40.536 1.00 82.06 177 GLU A C 1
ATOM 1440 O O . GLU A 1 177 ? -5.859 2.896 41.228 1.00 82.06 177 GLU A O 1
ATOM 1445 N N . LEU A 1 178 ? -5.956 0.867 40.259 1.00 65.94 178 LEU A N 1
ATOM 1446 C CA . LEU A 1 178 ? -4.592 0.439 40.617 1.00 65.94 178 LEU A CA 1
ATOM 1447 C C . LEU A 1 178 ? -3.559 0.923 39.592 1.00 65.94 178 LEU A C 1
ATOM 1449 O O . LEU A 1 178 ? -2.452 1.306 40.035 1.00 65.94 178 LEU A O 1
#

Organism: Ooceraea biroi (NCBI:txid2015173)

Radius of gyration: 27.58 Å; chains: 1; bounding box: 97×45×63 Å

Secondary structure (DSSP, 8-state):
----------------------------------HHHHHHTTEEEEE-TTSPEEEEEEEEE-SSEEEEEEGGGSS--EEEEGGGEEPPPSS-------TT-EEEEEE-SSSSSPPEEEEEEEEEEETTEEEEEESSSSS--EEEEEGGGEEEPP-PPBP-TTT------PPPGGGS--